Protein AF-A0A9Q0SNV1-F1 (afdb_monomer_lite)

Organism: Salix purpurea (NCBI:txid77065)

Foldseek 3Di:
DDDDDDPDDDDDPDDDDVLVVQLVVLVVVL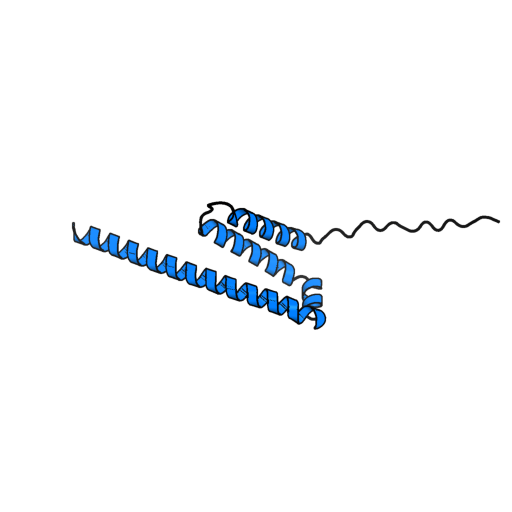VVVVVDPDDPVVNVVSVVSNVVSVVVVCPDPVNVVCCPDPVCVVVVVVVVVVVVVVVVVVVVVVVVVVVVVVVVVVVVVVVVVVD

Structure (mmCIF, N/CA/C/O backbone):
data_AF-A0A9Q0SNV1-F1
#
_entry.id   AF-A0A9Q0SNV1-F1
#
loop_
_atom_site.group_PDB
_atom_site.id
_atom_site.type_symbol
_atom_site.label_atom_id
_atom_site.label_alt_id
_atom_site.label_comp_id
_atom_site.label_asym_id
_atom_site.label_entity_id
_atom_site.label_seq_id
_atom_site.pdbx_PDB_ins_code
_atom_site.Cartn_x
_atom_site.Cartn_y
_atom_site.Cartn_z
_atom_site.occupancy
_atom_site.B_iso_or_equiv
_atom_site.auth_seq_id
_atom_site.auth_comp_id
_atom_site.auth_asym_id
_atom_site.auth_atom_id
_atom_site.pdbx_PDB_model_num
ATOM 1 N N . MET A 1 1 ? 26.070 12.491 -61.534 1.00 43.28 1 MET A N 1
ATOM 2 C CA . MET A 1 1 ? 26.367 11.647 -60.356 1.00 43.28 1 MET A CA 1
ATOM 3 C C . MET A 1 1 ? 25.194 11.789 -59.401 1.00 43.28 1 MET A C 1
ATOM 5 O O . MET A 1 1 ? 25.005 12.869 -58.862 1.00 43.28 1 MET A O 1
ATOM 9 N N . ALA A 1 2 ? 24.327 10.778 -59.326 1.00 46.59 2 ALA A N 1
ATOM 10 C CA . ALA A 1 2 ? 23.090 10.842 -58.549 1.00 46.59 2 ALA A CA 1
ATOM 11 C C . ALA A 1 2 ? 23.392 10.589 -57.066 1.00 46.59 2 ALA A C 1
ATOM 13 O O . ALA A 1 2 ? 23.961 9.556 -56.721 1.00 46.59 2 ALA A O 1
ATOM 14 N N . THR A 1 3 ? 23.043 11.538 -56.201 1.00 59.84 3 THR A N 1
ATOM 15 C CA . THR A 1 3 ? 23.186 11.400 -54.750 1.00 59.84 3 THR A CA 1
ATOM 16 C C . THR A 1 3 ? 22.058 10.530 -54.215 1.00 59.84 3 THR A C 1
ATOM 18 O O . THR A 1 3 ? 20.882 10.869 -54.338 1.00 59.84 3 THR A O 1
ATOM 21 N N . THR A 1 4 ? 22.424 9.396 -53.632 1.00 62.75 4 THR A N 1
ATOM 22 C CA . THR A 1 4 ? 21.513 8.460 -52.982 1.00 62.75 4 THR A CA 1
ATOM 23 C C . THR A 1 4 ? 20.995 9.074 -51.678 1.00 62.75 4 THR A C 1
ATOM 25 O O . THR A 1 4 ? 21.725 9.226 -50.700 1.00 62.75 4 THR A O 1
ATOM 28 N N . CYS A 1 5 ? 19.719 9.460 -51.648 1.00 61.06 5 CYS A N 1
ATOM 29 C CA . CYS A 1 5 ? 19.064 9.880 -50.411 1.00 61.06 5 CYS A CA 1
ATOM 30 C C . CYS A 1 5 ? 18.819 8.658 -49.514 1.00 61.06 5 CYS A C 1
ATOM 32 O O . CYS A 1 5 ? 17.931 7.850 -49.781 1.00 61.06 5 CYS A O 1
ATOM 34 N N . HIS A 1 6 ? 19.584 8.535 -48.427 1.00 63.34 6 HIS A N 1
ATOM 35 C CA . HIS A 1 6 ? 19.254 7.629 -47.328 1.00 63.34 6 HIS A CA 1
ATOM 36 C C . HIS A 1 6 ? 18.075 8.205 -46.537 1.00 63.34 6 HIS A C 1
ATOM 38 O O . HIS A 1 6 ? 18.244 9.087 -45.695 1.00 63.34 6 HIS A O 1
ATOM 44 N N . VAL A 1 7 ? 16.874 7.689 -46.793 1.00 67.69 7 VAL A N 1
ATOM 45 C CA . VAL A 1 7 ? 15.719 7.907 -45.917 1.00 67.69 7 VAL A CA 1
ATOM 46 C C . VAL A 1 7 ? 15.989 7.148 -44.616 1.00 67.69 7 VAL A C 1
ATOM 48 O O . VAL A 1 7 ? 15.933 5.921 -44.580 1.00 67.69 7 VAL A O 1
ATOM 51 N N . ARG A 1 8 ? 16.356 7.866 -43.551 1.00 65.81 8 ARG A N 1
ATOM 52 C CA . ARG A 1 8 ? 16.409 7.305 -42.196 1.00 65.81 8 ARG A CA 1
ATOM 53 C C . ARG A 1 8 ? 14.985 7.255 -41.651 1.00 65.81 8 ARG A C 1
ATOM 55 O O . ARG A 1 8 ? 14.342 8.294 -41.530 1.00 65.81 8 ARG A O 1
ATOM 62 N N . SER A 1 9 ? 14.500 6.057 -41.343 1.00 69.19 9 SER A N 1
ATOM 63 C CA . SER A 1 9 ? 13.216 5.852 -40.676 1.00 69.19 9 SER A CA 1
ATOM 64 C C . SER A 1 9 ? 13.197 6.611 -39.350 1.00 69.19 9 SER A C 1
ATOM 66 O O . SER A 1 9 ? 14.064 6.405 -38.502 1.00 69.19 9 SER A O 1
ATOM 68 N N . ILE A 1 10 ? 12.211 7.484 -39.168 1.00 66.50 10 ILE A N 1
ATOM 69 C CA . ILE A 1 10 ? 11.929 8.104 -37.876 1.00 66.50 10 ILE A CA 1
ATOM 70 C C . ILE A 1 10 ? 11.178 7.076 -37.023 1.00 66.50 10 ILE A C 1
ATOM 72 O O . ILE A 1 10 ? 10.005 6.795 -37.259 1.00 66.50 10 ILE A O 1
ATOM 76 N N . SER A 1 11 ? 11.858 6.436 -36.071 1.00 69.31 11 SER A N 1
ATOM 77 C CA . SER A 1 11 ? 11.173 5.592 -35.093 1.00 69.31 11 SER A CA 1
ATOM 78 C C . SER A 1 11 ? 10.280 6.484 -34.235 1.00 69.31 11 SER A C 1
ATOM 80 O O . SER A 1 11 ? 10.775 7.396 -33.570 1.00 69.31 11 SER A O 1
ATOM 82 N N . LEU A 1 12 ? 8.971 6.233 -34.260 1.00 69.19 12 LEU A N 1
ATOM 83 C CA . LEU A 1 12 ? 8.055 6.826 -33.290 1.00 69.19 12 LEU A CA 1
ATOM 84 C C . LEU A 1 12 ? 8.508 6.428 -31.876 1.00 69.19 12 LEU A C 1
ATOM 86 O O . LEU A 1 12 ? 9.003 5.309 -31.705 1.00 69.19 12 LEU A O 1
ATOM 90 N N . PRO A 1 13 ? 8.365 7.312 -30.872 1.00 68.12 13 PRO A N 1
ATOM 91 C CA . PRO A 1 13 ? 8.703 6.960 -29.503 1.00 68.12 13 PRO A CA 1
ATOM 92 C C . PRO A 1 13 ? 7.931 5.703 -29.095 1.00 68.12 13 PRO A C 1
ATOM 94 O O . PRO A 1 13 ? 6.729 5.584 -29.351 1.00 68.12 13 PRO A O 1
ATOM 97 N N . SER A 1 14 ? 8.639 4.754 -28.488 1.00 70.69 14 SER A N 1
ATOM 98 C CA . SER A 1 14 ? 8.056 3.530 -27.950 1.00 70.69 14 SER A CA 1
ATOM 99 C C . SER A 1 14 ? 6.929 3.900 -26.989 1.00 70.69 14 SER A C 1
ATOM 101 O O . SER A 1 14 ? 7.146 4.644 -26.034 1.00 70.69 14 SER A O 1
ATOM 103 N N . ARG A 1 15 ? 5.714 3.405 -27.238 1.00 74.12 15 ARG A N 1
ATOM 104 C CA . ARG A 1 15 ? 4.590 3.618 -26.321 1.00 74.12 15 ARG A CA 1
ATOM 105 C C . ARG A 1 15 ? 4.899 2.922 -24.993 1.00 74.12 15 ARG A C 1
ATOM 107 O O . ARG A 1 15 ? 5.259 1.745 -25.002 1.00 74.12 15 ARG A O 1
ATOM 114 N N . SER A 1 16 ? 4.733 3.629 -23.874 1.00 80.19 16 SER A N 1
ATOM 115 C CA . SER A 1 16 ? 4.877 3.042 -22.537 1.00 80.19 16 SER A CA 1
ATOM 116 C C . SER A 1 16 ? 3.958 1.832 -22.371 1.00 80.19 16 SER A C 1
ATOM 118 O O . SER A 1 16 ? 2.836 1.809 -22.890 1.00 80.19 16 SER A O 1
ATOM 120 N N . HIS A 1 17 ? 4.432 0.820 -21.644 1.00 85.69 17 HIS A N 1
ATOM 121 C CA . HIS A 1 17 ? 3.642 -0.375 -21.368 1.00 85.69 17 HIS A CA 1
ATOM 122 C C . HIS A 1 17 ? 2.373 0.005 -20.575 1.00 85.69 17 HIS A C 1
ATOM 124 O O . HIS A 1 17 ? 2.488 0.786 -19.629 1.00 85.69 17 HIS A O 1
ATOM 130 N N . PRO A 1 18 ? 1.180 -0.541 -20.889 1.00 89.38 18 PRO A N 1
ATOM 131 C CA . PRO A 1 18 ? -0.068 -0.171 -20.210 1.00 89.38 18 PRO A CA 1
ATOM 132 C C . PRO A 1 18 ? -0.007 -0.280 -18.679 1.00 89.38 18 PRO A C 1
ATOM 134 O O . PRO A 1 18 ? -0.543 0.574 -17.983 1.00 89.38 18 PRO A O 1
ATOM 137 N N . LEU A 1 19 ? 0.700 -1.288 -18.156 1.00 92.00 19 LEU A N 1
ATOM 138 C CA . LEU A 1 19 ? 0.889 -1.461 -16.709 1.00 92.00 19 LEU A CA 1
ATOM 139 C C . LEU A 1 19 ? 1.720 -0.343 -16.068 1.00 92.00 19 LEU A C 1
ATOM 141 O O . LEU A 1 19 ? 1.451 0.034 -14.936 1.00 92.00 19 LEU A O 1
ATOM 145 N N . ASN A 1 20 ? 2.682 0.230 -16.794 1.00 89.75 20 ASN A N 1
ATOM 146 C CA . ASN A 1 20 ? 3.476 1.352 -16.296 1.00 89.75 20 ASN A CA 1
ATOM 147 C C . ASN A 1 20 ? 2.584 2.594 -16.112 1.00 89.75 20 ASN A C 1
ATOM 149 O O . ASN A 1 20 ? 2.540 3.174 -15.032 1.00 89.75 20 ASN A O 1
ATOM 153 N N . VAL A 1 21 ? 1.747 2.883 -17.116 1.00 92.12 21 VAL A N 1
ATOM 154 C CA . VAL A 1 21 ? 0.736 3.951 -17.049 1.00 92.12 21 VAL A CA 1
ATOM 155 C C . VAL A 1 21 ? -0.266 3.708 -15.914 1.00 92.12 21 VAL A C 1
ATOM 157 O O . VAL A 1 21 ? -0.665 4.644 -15.229 1.00 92.12 21 VAL A O 1
ATOM 160 N N . SER A 1 22 ? -0.664 2.452 -15.687 1.00 93.88 22 SER A N 1
ATOM 161 C CA . SER A 1 22 ? -1.585 2.091 -14.603 1.00 93.88 22 SER A CA 1
ATOM 162 C C . SER A 1 22 ? -0.996 2.380 -13.222 1.00 93.88 22 SER A C 1
ATOM 164 O O . SER A 1 22 ? -1.681 2.947 -12.373 1.00 93.88 22 SER A O 1
ATOM 166 N N . VAL A 1 23 ? 0.270 2.015 -12.993 1.00 93.50 23 VAL A N 1
ATOM 167 C CA . VAL A 1 23 ? 0.963 2.288 -11.724 1.00 93.50 23 VAL A CA 1
ATOM 168 C C . VAL A 1 23 ? 1.078 3.795 -11.487 1.00 93.50 23 VAL A C 1
ATOM 170 O O . VAL A 1 23 ? 0.755 4.261 -10.394 1.00 93.50 23 VAL A O 1
ATOM 173 N N . GLU A 1 24 ? 1.470 4.564 -12.507 1.00 94.06 24 GLU A N 1
ATOM 174 C CA . GLU A 1 24 ? 1.561 6.028 -12.423 1.00 94.06 24 GLU A CA 1
ATOM 175 C C . GLU A 1 24 ? 0.207 6.677 -12.092 1.00 94.06 24 GLU A C 1
ATOM 177 O O . GLU A 1 24 ? 0.133 7.512 -11.187 1.00 94.06 24 GLU A O 1
ATOM 182 N N . ASP A 1 25 ? -0.876 6.253 -12.751 1.00 94.38 25 ASP A N 1
ATOM 183 C CA . ASP A 1 25 ? -2.228 6.763 -12.488 1.00 94.38 25 ASP A CA 1
ATOM 184 C C . ASP A 1 25 ? -2.685 6.479 -11.049 1.00 94.38 25 ASP A C 1
ATOM 186 O O . ASP A 1 25 ? -3.168 7.380 -10.357 1.00 94.38 25 ASP A O 1
ATOM 190 N N . GLN A 1 26 ? -2.495 5.250 -10.548 1.00 94.38 26 GLN A N 1
ATOM 191 C CA . GLN A 1 26 ? -2.869 4.929 -9.165 1.00 94.38 26 GLN A CA 1
ATOM 192 C C . GLN A 1 26 ? -2.049 5.732 -8.148 1.00 94.38 26 GLN A C 1
ATOM 194 O O . GLN A 1 26 ? -2.588 6.158 -7.121 1.00 94.38 26 GLN A O 1
ATOM 199 N N . LEU A 1 27 ? -0.767 5.975 -8.429 1.00 92.31 27 LEU A N 1
ATOM 200 C CA . LEU A 1 27 ? 0.105 6.769 -7.570 1.00 92.31 27 LEU A CA 1
ATOM 201 C C . LEU A 1 27 ? -0.357 8.235 -7.501 1.00 92.31 27 LEU A C 1
ATOM 203 O O . LEU A 1 27 ? -0.447 8.809 -6.413 1.00 92.31 27 LEU A O 1
ATOM 207 N N . GLU A 1 28 ? -0.703 8.828 -8.643 1.00 93.44 28 GLU A N 1
ATOM 208 C CA . GLU A 1 28 ? -1.201 10.205 -8.727 1.00 93.44 28 GLU A CA 1
ATOM 209 C C . GLU A 1 28 ? -2.564 10.359 -8.033 1.00 93.44 28 GLU A C 1
ATOM 211 O O . GLU A 1 28 ? -2.807 11.297 -7.262 1.00 93.44 28 GLU A O 1
ATOM 216 N N . ARG A 1 29 ? -3.453 9.378 -8.212 1.00 91.81 29 ARG A N 1
ATOM 217 C CA . ARG A 1 29 ? -4.738 9.315 -7.502 1.00 91.81 29 ARG A CA 1
ATOM 218 C C . ARG A 1 29 ? -4.560 9.207 -5.987 1.00 91.81 29 ARG A C 1
ATOM 220 O O . ARG A 1 29 ? -5.283 9.858 -5.233 1.00 91.81 29 ARG A O 1
ATOM 227 N N . LEU A 1 30 ? -3.580 8.438 -5.516 1.00 89.50 30 LEU A N 1
ATOM 228 C CA . LEU A 1 30 ? -3.260 8.369 -4.090 1.00 89.50 30 LEU A CA 1
ATOM 229 C C . LEU A 1 30 ? -2.697 9.689 -3.558 1.00 89.50 30 LEU A C 1
ATOM 231 O O . LEU A 1 30 ? -3.136 10.148 -2.501 1.00 89.50 30 LEU A O 1
ATOM 235 N N . ARG A 1 31 ? -1.795 10.345 -4.294 1.00 89.56 31 ARG A N 1
ATOM 236 C CA . ARG A 1 31 ? -1.238 11.655 -3.913 1.00 89.56 31 ARG A CA 1
ATOM 237 C C . ARG A 1 31 ? -2.312 12.736 -3.830 1.00 89.56 31 ARG A C 1
ATOM 239 O O . ARG A 1 31 ? -2.390 13.450 -2.833 1.00 89.56 31 ARG A O 1
ATOM 246 N N . SER A 1 32 ? -3.200 12.812 -4.815 1.00 88.88 32 SER A N 1
ATOM 247 C CA . SER A 1 32 ? -4.331 13.753 -4.793 1.00 88.88 32 SER A CA 1
ATOM 248 C C . SER A 1 32 ? -5.335 13.464 -3.665 1.00 88.88 32 SER A C 1
ATOM 250 O O . SER A 1 32 ? -5.954 14.380 -3.120 1.00 88.88 32 SER A O 1
ATOM 252 N N . SER A 1 33 ? -5.457 12.209 -3.219 1.00 85.75 33 SER A N 1
ATOM 253 C CA . SER A 1 33 ? -6.256 11.876 -2.031 1.00 85.75 33 SER A CA 1
ATOM 254 C C . SER A 1 33 ? -5.638 12.377 -0.713 1.00 85.75 33 SER A C 1
ATOM 256 O O . SER A 1 33 ? -6.337 12.485 0.296 1.00 85.75 33 SER A O 1
ATOM 258 N N . GLN A 1 34 ? -4.339 12.702 -0.694 1.00 78.19 34 GLN A N 1
ATOM 259 C CA . GLN A 1 34 ? -3.647 13.212 0.492 1.00 78.19 34 GLN A CA 1
ATOM 260 C C . GLN A 1 34 ? -4.017 14.666 0.798 1.00 78.19 34 GLN A C 1
ATOM 262 O O . GLN A 1 34 ? -4.159 15.018 1.967 1.00 78.19 34 GLN A O 1
ATOM 267 N N . THR A 1 35 ? -4.202 15.486 -0.239 1.00 77.38 35 THR A N 1
ATOM 268 C CA . THR A 1 35 ? -4.539 16.917 -0.128 1.00 77.38 35 THR A CA 1
ATOM 269 C C . THR A 1 35 ? -6.019 17.165 0.158 1.00 77.38 35 THR A C 1
ATOM 271 O O . THR A 1 35 ? -6.417 18.281 0.484 1.00 77.38 35 THR A O 1
ATOM 274 N N . THR A 1 36 ? -6.841 16.122 0.066 1.00 76.44 36 THR A N 1
ATOM 275 C CA . THR A 1 36 ? -8.281 16.164 0.310 1.00 76.44 36 THR A CA 1
ATOM 276 C C . THR A 1 36 ? -8.623 15.442 1.618 1.00 76.44 36 THR A C 1
ATOM 278 O O . THR A 1 36 ? -7.975 14.462 1.996 1.00 76.44 36 THR A O 1
ATOM 281 N N . SER A 1 37 ? -9.662 15.898 2.331 1.00 74.38 37 SER A N 1
ATOM 282 C CA . SER A 1 37 ? -10.204 15.204 3.517 1.00 74.38 37 SER A CA 1
ATOM 283 C C . SER A 1 37 ? -10.970 13.941 3.111 1.00 74.38 37 SER A C 1
ATOM 285 O O . SER A 1 37 ? -12.187 13.846 3.255 1.00 74.38 37 SER A O 1
ATOM 287 N N . THR A 1 38 ? -10.258 12.966 2.555 1.00 75.56 38 THR A N 1
ATOM 288 C CA . THR A 1 38 ? -10.787 11.639 2.240 1.00 75.56 38 THR A CA 1
ATOM 289 C C . THR A 1 38 ? -10.691 10.727 3.460 1.00 75.56 38 THR A C 1
ATOM 291 O O . THR A 1 38 ? -9.771 10.838 4.276 1.00 75.56 38 THR A O 1
ATOM 294 N N . SER A 1 39 ? -11.662 9.823 3.608 1.00 84.50 39 SER A N 1
ATOM 295 C CA . SER A 1 39 ? -11.683 8.876 4.725 1.00 84.50 39 SER A CA 1
ATOM 296 C C . SER A 1 39 ? -10.473 7.934 4.680 1.00 84.50 39 SER A C 1
ATOM 298 O O . SER A 1 39 ? -9.962 7.601 3.608 1.00 84.50 39 SER A O 1
ATOM 300 N N . ALA A 1 40 ? -10.046 7.446 5.849 1.00 83.62 40 ALA A N 1
ATOM 301 C CA . ALA A 1 40 ? -8.978 6.447 5.949 1.00 83.62 40 ALA A CA 1
ATOM 302 C C . ALA A 1 40 ? -9.272 5.200 5.093 1.00 83.62 40 ALA A C 1
ATOM 304 O O . ALA A 1 40 ? -8.367 4.642 4.480 1.00 83.62 40 ALA A O 1
ATOM 305 N N . TYR A 1 41 ? -10.550 4.818 4.979 1.00 86.00 41 TYR A N 1
ATOM 306 C CA . TYR A 1 41 ? -10.995 3.729 4.112 1.00 86.00 41 TYR A CA 1
ATOM 307 C C . TYR A 1 41 ? -10.627 3.957 2.640 1.00 86.00 41 TYR A C 1
ATOM 309 O O . TYR A 1 41 ? -10.065 3.063 2.012 1.00 86.00 41 TYR A O 1
ATOM 317 N N . HIS A 1 42 ? -10.888 5.148 2.088 1.00 88.50 42 HIS A N 1
ATOM 318 C CA . HIS A 1 42 ? -10.568 5.433 0.686 1.00 88.50 42 HIS A CA 1
ATOM 319 C C . HIS A 1 42 ? -9.062 5.403 0.422 1.00 88.50 42 HIS A C 1
ATOM 321 O O . HIS A 1 42 ? -8.640 4.860 -0.597 1.00 88.50 42 HIS A O 1
ATOM 327 N N . LYS A 1 43 ? -8.252 5.912 1.357 1.00 88.44 43 LYS A N 1
ATOM 328 C CA . LYS A 1 43 ? -6.785 5.881 1.250 1.00 88.44 43 LYS A CA 1
ATOM 329 C C . LYS A 1 43 ? -6.244 4.449 1.276 1.00 88.44 43 LYS A C 1
ATOM 331 O O . LYS A 1 43 ? -5.454 4.080 0.414 1.00 88.44 43 LYS A O 1
ATOM 336 N N . LEU A 1 44 ? -6.722 3.618 2.206 1.00 88.88 44 LEU A N 1
ATOM 337 C CA . LEU A 1 44 ? -6.344 2.200 2.286 1.00 88.88 44 LEU A CA 1
ATOM 338 C C . LEU A 1 44 ? -6.818 1.399 1.068 1.00 88.88 44 LEU A C 1
ATOM 340 O O . LEU A 1 44 ? -6.092 0.547 0.566 1.00 88.88 44 LEU A O 1
ATOM 344 N N . SER A 1 45 ? -8.023 1.682 0.570 1.00 90.44 45 SER A N 1
ATOM 345 C CA . SER A 1 45 ? -8.537 1.046 -0.642 1.00 90.44 45 SER A CA 1
ATOM 346 C C . SER A 1 45 ? -7.707 1.425 -1.867 1.00 90.44 45 SER A C 1
ATOM 348 O O . SER A 1 45 ? -7.409 0.553 -2.675 1.00 90.44 45 SER A O 1
ATOM 350 N N . GLY A 1 46 ? -7.325 2.697 -2.011 1.00 91.00 46 GLY A N 1
ATOM 351 C CA . GLY A 1 46 ? -6.441 3.133 -3.091 1.00 91.00 46 GLY A CA 1
ATOM 352 C C . GLY A 1 46 ? -5.072 2.462 -3.007 1.00 91.00 46 GLY A C 1
ATOM 353 O O . GLY A 1 46 ? -4.540 2.022 -4.020 1.00 91.00 46 GLY A O 1
ATOM 354 N N . LEU A 1 47 ? -4.542 2.306 -1.790 1.00 90.75 47 LEU A N 1
ATOM 355 C CA . LEU A 1 47 ? -3.274 1.625 -1.563 1.00 90.75 47 LEU A CA 1
ATOM 356 C C . LEU A 1 47 ? -3.327 0.163 -2.016 1.00 90.75 47 LEU A C 1
ATOM 358 O O . LEU A 1 47 ? -2.426 -0.284 -2.715 1.00 90.75 47 LEU A O 1
ATOM 362 N N . LYS A 1 48 ? -4.402 -0.559 -1.677 1.00 92.19 48 LYS A N 1
ATOM 363 C CA . LYS A 1 48 ? -4.625 -1.937 -2.141 1.00 92.19 48 LYS A CA 1
ATOM 364 C C . LYS A 1 48 ? -4.564 -2.037 -3.668 1.00 92.19 48 LYS A C 1
ATOM 366 O O . LYS A 1 48 ? -3.858 -2.893 -4.183 1.00 92.19 48 LYS A O 1
ATOM 371 N N . VAL A 1 49 ? -5.261 -1.142 -4.371 1.00 94.25 49 VAL A N 1
ATOM 372 C CA . VAL A 1 49 ? -5.281 -1.124 -5.844 1.00 94.25 49 VAL A CA 1
ATOM 373 C C . VAL A 1 49 ? -3.895 -0.818 -6.418 1.00 94.25 49 VAL A C 1
ATOM 375 O O . VAL A 1 49 ? -3.475 -1.473 -7.367 1.00 94.25 49 VAL A O 1
ATOM 378 N N . LEU A 1 50 ? -3.154 0.129 -5.831 1.00 92.81 50 LEU A N 1
ATOM 379 C CA . LEU A 1 50 ? -1.775 0.405 -6.243 1.00 92.81 50 LEU A CA 1
ATOM 380 C C . LEU A 1 50 ? -0.892 -0.844 -6.105 1.00 92.81 50 LEU A C 1
ATOM 382 O O . LEU A 1 50 ? -0.151 -1.154 -7.031 1.00 92.81 50 LEU A O 1
ATOM 386 N N . TYR A 1 51 ? -0.988 -1.568 -4.986 1.00 91.50 51 TYR A N 1
ATOM 387 C CA . TYR A 1 51 ? -0.212 -2.794 -4.777 1.00 91.50 51 TYR A CA 1
ATOM 388 C C . TYR A 1 51 ? -0.556 -3.891 -5.784 1.00 91.50 51 TYR A C 1
ATOM 390 O O . TYR A 1 51 ? 0.357 -4.541 -6.277 1.00 91.50 51 TYR A O 1
ATOM 398 N N . GLU A 1 52 ? -1.833 -4.068 -6.126 1.00 93.62 52 GLU A N 1
ATOM 399 C CA . GLU A 1 52 ? -2.250 -5.013 -7.173 1.00 93.62 52 GLU A CA 1
ATOM 400 C C . GLU A 1 52 ? -1.638 -4.632 -8.533 1.00 93.62 52 GLU A C 1
ATOM 402 O O . GLU A 1 52 ? -1.045 -5.475 -9.200 1.00 93.62 52 GLU A O 1
ATOM 407 N N . CYS A 1 53 ? -1.669 -3.347 -8.909 1.00 93.56 53 CYS A N 1
ATOM 408 C CA . CYS A 1 53 ? -1.026 -2.877 -10.142 1.00 93.56 53 CYS A CA 1
ATOM 409 C C . CYS A 1 53 ? 0.500 -3.060 -10.139 1.00 93.56 53 CYS A C 1
ATOM 411 O O . CYS A 1 53 ? 1.087 -3.354 -11.181 1.00 93.56 53 CYS A O 1
ATOM 413 N N . VAL A 1 54 ? 1.155 -2.839 -8.995 1.00 92.25 54 VAL A N 1
ATOM 414 C CA . VAL A 1 54 ? 2.603 -3.039 -8.856 1.00 92.25 54 VAL A CA 1
ATOM 415 C C . VAL A 1 54 ? 2.94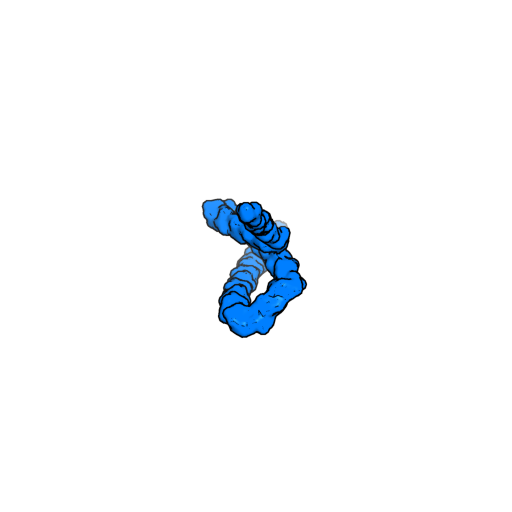4 -4.522 -8.951 1.00 92.25 54 VAL A C 1
ATOM 417 O O . VAL A 1 54 ? 3.894 -4.858 -9.648 1.00 92.25 54 VAL A O 1
ATOM 420 N N . ASP A 1 55 ? 2.168 -5.406 -8.325 1.00 92.50 55 ASP A N 1
ATOM 421 C CA . ASP A 1 55 ? 2.364 -6.853 -8.432 1.00 92.50 55 ASP A CA 1
ATOM 422 C C . ASP A 1 55 ? 2.276 -7.318 -9.894 1.00 92.50 55 ASP A C 1
ATOM 424 O O . ASP A 1 55 ? 3.215 -7.930 -10.406 1.00 92.50 55 ASP A O 1
ATOM 428 N N . ASP A 1 56 ? 1.232 -6.900 -10.617 1.00 94.19 56 ASP A N 1
ATOM 429 C CA . ASP A 1 56 ? 1.086 -7.171 -12.053 1.00 94.19 56 ASP A CA 1
ATOM 430 C C . ASP A 1 56 ? 2.284 -6.643 -12.865 1.00 94.19 56 ASP A C 1
ATOM 432 O O . ASP A 1 56 ? 2.779 -7.297 -13.789 1.00 94.19 56 ASP A O 1
ATOM 436 N N . PHE A 1 57 ? 2.784 -5.448 -12.528 1.00 92.50 57 PHE A N 1
ATOM 437 C CA . PHE A 1 57 ? 3.953 -4.855 -13.177 1.00 92.50 57 PHE A CA 1
ATOM 438 C C . PHE A 1 57 ? 5.244 -5.635 -12.891 1.00 92.50 57 PHE A C 1
ATOM 440 O O . PHE A 1 57 ? 6.071 -5.799 -13.791 1.00 92.50 57 PHE A O 1
ATOM 447 N N . LEU A 1 58 ? 5.428 -6.125 -11.665 1.00 90.75 58 LEU A N 1
ATOM 448 C CA . LEU A 1 58 ? 6.594 -6.908 -11.251 1.00 90.75 58 LEU A CA 1
ATOM 449 C C . LEU A 1 58 ? 6.620 -8.295 -11.900 1.00 90.75 58 LEU A C 1
ATOM 451 O O . LEU A 1 58 ? 7.699 -8.822 -12.170 1.00 90.75 58 LEU A O 1
ATOM 455 N N . GLN A 1 59 ? 5.456 -8.859 -12.222 1.00 92.44 59 GLN A N 1
ATOM 456 C CA . GLN A 1 59 ? 5.353 -10.127 -12.943 1.00 92.44 59 GLN A CA 1
ATOM 457 C C . GLN A 1 59 ? 5.835 -10.038 -14.404 1.00 92.44 59 GLN A C 1
ATOM 459 O O . GLN A 1 59 ? 6.130 -11.074 -15.005 1.00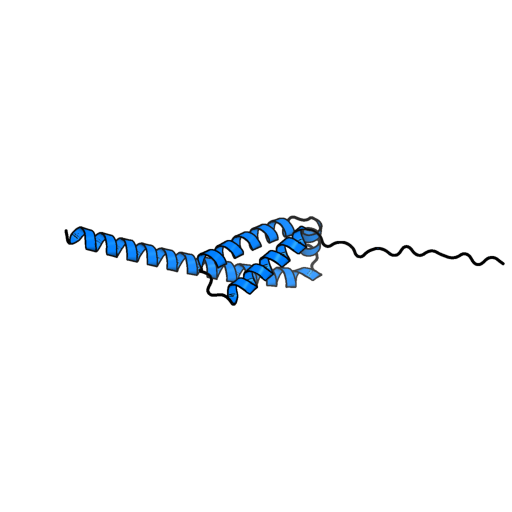 92.44 59 GLN A O 1
ATOM 464 N N . LEU A 1 60 ? 5.982 -8.838 -14.985 1.00 93.00 60 LEU A N 1
ATOM 465 C CA . LEU A 1 60 ? 6.489 -8.680 -16.352 1.00 93.00 60 LEU A CA 1
ATOM 466 C C . LEU A 1 60 ? 7.931 -9.206 -16.496 1.00 93.00 60 LEU A C 1
ATOM 468 O O . LEU A 1 60 ? 8.792 -8.852 -15.689 1.00 93.00 60 LEU A O 1
ATOM 472 N N . PRO A 1 61 ? 8.257 -9.935 -17.585 1.00 91.31 61 PRO A N 1
ATOM 473 C CA . PRO A 1 61 ? 9.611 -10.445 -17.814 1.00 91.31 61 PRO A CA 1
ATOM 474 C C . PRO A 1 61 ? 10.682 -9.352 -17.816 1.00 91.31 61 PRO A C 1
ATOM 476 O O . PRO A 1 61 ? 11.777 -9.558 -17.302 1.00 91.31 61 PRO A O 1
ATOM 479 N N . LEU A 1 62 ? 10.355 -8.178 -18.367 1.00 90.00 62 LEU A N 1
ATOM 480 C CA . LEU A 1 62 ? 11.272 -7.041 -18.398 1.00 90.00 62 LEU A CA 1
ATOM 481 C C . LEU A 1 62 ? 11.555 -6.516 -16.986 1.00 90.00 62 LEU A C 1
ATOM 483 O O . LEU A 1 62 ? 12.710 -6.279 -16.653 1.00 90.00 62 LEU A O 1
ATOM 487 N N . SER A 1 63 ? 10.524 -6.399 -16.146 1.00 90.38 63 SER A N 1
ATOM 488 C CA . SER A 1 63 ? 10.669 -5.990 -14.747 1.00 90.38 63 SER A CA 1
ATOM 489 C C . SER A 1 63 ? 11.530 -6.987 -13.974 1.00 90.38 63 SER A C 1
ATOM 491 O O . SER A 1 63 ? 12.478 -6.583 -13.308 1.00 90.38 63 SER A O 1
ATOM 493 N N . GLN A 1 64 ? 11.279 -8.292 -14.124 1.00 90.69 64 GLN A N 1
ATOM 494 C CA . GLN A 1 64 ? 12.088 -9.330 -13.475 1.00 90.69 64 GLN A CA 1
ATOM 495 C C . GLN A 1 64 ? 13.547 -9.307 -13.944 1.00 90.69 64 GLN A C 1
ATOM 497 O O . GLN A 1 64 ? 14.462 -9.421 -13.130 1.00 90.69 64 GLN A O 1
ATOM 502 N N . GLN A 1 65 ? 13.780 -9.105 -15.245 1.00 91.12 65 GLN A N 1
ATOM 503 C CA . GLN A 1 65 ? 15.128 -8.972 -15.788 1.00 91.12 65 GLN A CA 1
ATOM 504 C C . GLN A 1 65 ? 15.845 -7.750 -15.199 1.00 91.12 65 GLN A C 1
ATOM 506 O O . GLN A 1 65 ? 16.986 -7.869 -14.754 1.00 91.12 65 GLN A O 1
ATOM 511 N N . THR A 1 66 ? 15.180 -6.595 -15.145 1.00 89.81 66 THR A N 1
ATOM 512 C CA . THR A 1 66 ? 15.727 -5.376 -14.536 1.00 89.81 66 THR A CA 1
ATOM 513 C C . THR A 1 66 ? 16.045 -5.580 -13.056 1.00 89.81 66 THR A C 1
ATOM 515 O O . THR A 1 66 ? 17.116 -5.179 -12.617 1.00 89.81 66 THR A O 1
ATOM 518 N N . LEU A 1 67 ? 15.174 -6.248 -12.300 1.00 88.62 67 LEU A N 1
ATOM 519 C CA . LEU A 1 67 ? 15.378 -6.506 -10.870 1.00 88.62 67 LEU A CA 1
ATOM 520 C C . LEU A 1 67 ? 16.477 -7.531 -10.583 1.00 88.62 67 LEU A C 1
ATOM 522 O O . LEU A 1 67 ? 17.117 -7.463 -9.539 1.00 88.62 67 LEU A O 1
ATOM 526 N N . SER A 1 68 ? 16.722 -8.463 -11.506 1.00 88.19 68 SER A N 1
ATOM 527 C CA . SER A 1 68 ? 17.833 -9.418 -11.400 1.00 88.19 68 SER A CA 1
ATOM 528 C C . SER A 1 68 ? 19.206 -8.789 -11.658 1.00 88.19 68 SER A C 1
ATOM 530 O O . SER A 1 68 ? 20.233 -9.399 -11.361 1.00 88.19 68 SER A O 1
ATOM 532 N N . ASN A 1 69 ? 19.241 -7.581 -12.225 1.00 91.56 69 ASN A N 1
ATOM 533 C CA . ASN A 1 69 ? 20.477 -6.857 -12.465 1.00 91.56 69 ASN A CA 1
ATOM 534 C C . ASN A 1 69 ? 20.922 -6.144 -11.180 1.00 91.56 69 ASN A C 1
ATOM 536 O O . ASN A 1 69 ? 20.219 -5.278 -10.661 1.00 91.56 69 ASN A O 1
ATOM 540 N N . GLU A 1 70 ? 22.134 -6.462 -10.725 1.00 90.00 70 GLU A N 1
ATOM 541 C CA . GLU A 1 70 ? 22.759 -5.889 -9.527 1.00 90.00 70 GLU A CA 1
ATOM 542 C C . GLU A 1 70 ? 22.772 -4.352 -9.534 1.00 90.00 70 GLU A C 1
ATOM 544 O O . GLU A 1 70 ? 22.627 -3.724 -8.489 1.00 90.00 70 GLU A O 1
ATOM 549 N N . GLN A 1 71 ? 22.854 -3.726 -10.715 1.00 91.69 71 GLN A N 1
ATOM 550 C CA . GLN A 1 71 ? 22.818 -2.269 -10.854 1.00 91.69 71 GLN A CA 1
ATOM 551 C C . GLN A 1 71 ? 21.508 -1.641 -10.341 1.00 91.69 71 GLN A C 1
ATOM 553 O O . GLN A 1 71 ? 21.496 -0.472 -9.964 1.00 91.69 71 GLN A O 1
ATOM 558 N N . HIS A 1 72 ? 20.410 -2.398 -10.316 1.00 89.12 72 HIS A N 1
ATOM 559 C CA . HIS A 1 72 ? 19.109 -1.938 -9.826 1.00 89.12 72 HIS A CA 1
ATOM 560 C C . HIS A 1 72 ? 18.784 -2.443 -8.414 1.00 89.12 72 HIS A C 1
ATOM 562 O O . HIS A 1 72 ? 17.708 -2.134 -7.900 1.00 89.12 72 HIS A O 1
ATOM 568 N N . ARG A 1 73 ? 19.699 -3.182 -7.768 1.00 88.88 73 ARG A N 1
ATOM 569 C CA . ARG A 1 73 ? 19.458 -3.788 -6.452 1.00 88.88 73 ARG A CA 1
ATOM 570 C C . ARG A 1 73 ? 19.186 -2.744 -5.371 1.00 88.88 73 ARG A C 1
ATOM 572 O O . ARG A 1 73 ? 18.257 -2.920 -4.595 1.00 88.88 73 ARG A O 1
ATOM 579 N N . GLU A 1 74 ? 19.944 -1.649 -5.353 1.00 91.56 74 GLU A N 1
ATOM 580 C CA . GLU A 1 74 ? 19.767 -0.565 -4.373 1.00 91.56 74 GLU A CA 1
ATOM 581 C C . GLU A 1 74 ? 18.384 0.092 -4.494 1.00 91.56 74 GLU A C 1
ATOM 583 O O . GLU A 1 74 ? 17.669 0.223 -3.504 1.00 91.56 74 GLU A O 1
ATOM 588 N N . GLY A 1 75 ? 17.952 0.415 -5.718 1.00 89.50 75 GLY A N 1
ATOM 589 C CA . GLY A 1 75 ? 16.616 0.972 -5.949 1.00 89.50 75 GLY A CA 1
ATOM 590 C C . GLY A 1 75 ? 15.495 -0.011 -5.595 1.00 89.50 75 GLY A C 1
ATOM 591 O O . GLY A 1 75 ? 14.472 0.386 -5.040 1.00 89.50 75 GLY A O 1
ATOM 592 N N . ALA A 1 76 ? 15.685 -1.307 -5.864 1.00 88.50 76 ALA A N 1
ATOM 593 C CA . ALA A 1 76 ? 14.734 -2.341 -5.459 1.00 88.50 76 ALA A CA 1
ATOM 594 C C . ALA A 1 76 ? 14.636 -2.468 -3.926 1.00 88.50 76 ALA A C 1
ATOM 596 O O . ALA A 1 76 ? 13.540 -2.627 -3.388 1.00 88.50 76 ALA A O 1
ATOM 597 N N . GLU A 1 77 ? 15.765 -2.361 -3.223 1.00 91.62 77 GLU A N 1
ATOM 598 C CA . GLU A 1 77 ? 15.836 -2.378 -1.760 1.00 91.62 77 GLU A CA 1
ATOM 599 C C . GLU A 1 77 ? 15.146 -1.150 -1.143 1.00 91.62 77 GLU A C 1
ATOM 601 O O . GLU A 1 77 ? 14.392 -1.287 -0.181 1.00 91.62 77 GLU A O 1
ATOM 606 N N . GLU A 1 78 ? 15.306 0.038 -1.733 1.00 92.25 78 GLU A N 1
ATOM 607 C CA . GLU A 1 78 ? 14.596 1.249 -1.303 1.00 92.25 78 GLU A CA 1
ATOM 608 C C . GLU A 1 78 ? 13.071 1.105 -1.444 1.00 92.25 78 GLU A C 1
ATOM 610 O O . GLU A 1 78 ? 12.323 1.411 -0.510 1.00 92.25 78 GLU A O 1
ATOM 615 N N . VAL A 1 79 ? 12.596 0.573 -2.576 1.00 89.00 79 VAL A N 1
ATOM 616 C CA . VAL A 1 79 ? 11.164 0.308 -2.798 1.00 89.00 79 VAL A CA 1
ATOM 617 C C . VAL A 1 79 ? 10.626 -0.721 -1.799 1.00 89.00 79 VAL A C 1
ATOM 619 O O . VAL A 1 79 ? 9.526 -0.548 -1.260 1.00 89.00 79 VAL A O 1
ATOM 622 N N . LEU A 1 80 ? 11.395 -1.772 -1.502 1.00 90.12 80 LEU A N 1
ATOM 623 C CA . LEU A 1 80 ? 11.043 -2.762 -0.480 1.00 90.12 80 LEU A CA 1
ATOM 624 C C . LEU A 1 80 ? 10.950 -2.133 0.913 1.00 90.12 80 LEU A C 1
ATOM 626 O O . LEU A 1 80 ? 9.962 -2.351 1.614 1.00 90.12 80 LEU A O 1
ATOM 630 N N . ASN A 1 81 ? 11.917 -1.298 1.291 1.00 93.88 81 ASN A N 1
ATOM 631 C CA . ASN A 1 81 ? 11.891 -0.566 2.558 1.00 93.88 81 ASN A CA 1
ATOM 632 C C . ASN A 1 81 ? 10.662 0.347 2.659 1.00 93.88 81 ASN A C 1
ATOM 634 O O . ASN A 1 81 ? 9.965 0.337 3.675 1.00 93.88 81 ASN A O 1
ATOM 638 N N . GLY A 1 82 ? 10.329 1.071 1.587 1.00 90.75 82 GLY A N 1
ATOM 639 C CA . GLY A 1 82 ? 9.091 1.850 1.511 1.00 90.75 82 GLY A CA 1
ATOM 640 C C . GLY A 1 82 ? 7.834 0.986 1.674 1.00 90.75 82 GLY A C 1
ATOM 641 O O . GLY A 1 82 ? 6.885 1.386 2.349 1.00 90.75 82 GLY A O 1
ATOM 642 N N . SER A 1 83 ? 7.842 -0.229 1.122 1.00 90.12 83 SER A N 1
ATOM 643 C CA . SER A 1 83 ? 6.728 -1.177 1.246 1.00 90.12 83 SER A CA 1
ATOM 644 C C . SER A 1 83 ? 6.546 -1.673 2.685 1.00 90.12 83 SER A C 1
ATOM 646 O O . SER A 1 83 ? 5.413 -1.762 3.163 1.00 90.12 83 SER A O 1
ATOM 648 N N . PHE A 1 84 ? 7.638 -1.920 3.417 1.00 91.62 84 PHE A N 1
ATOM 649 C CA . PHE A 1 84 ? 7.580 -2.265 4.843 1.00 91.62 84 PHE A CA 1
ATOM 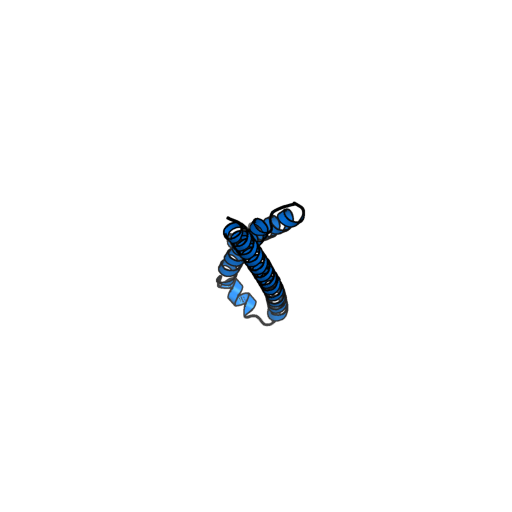650 C C . PHE A 1 84 ? 6.965 -1.146 5.687 1.00 91.62 84 PHE A C 1
ATOM 652 O O . PHE A 1 84 ? 6.058 -1.413 6.474 1.00 91.62 84 PHE A O 1
ATOM 659 N N . LEU A 1 85 ? 7.356 0.110 5.453 1.00 92.50 85 LEU A N 1
ATOM 660 C CA . LEU A 1 85 ? 6.750 1.254 6.145 1.00 92.50 85 LEU A CA 1
ATOM 661 C C . LEU A 1 85 ? 5.231 1.319 5.923 1.00 92.50 85 LEU A C 1
ATOM 663 O O . LEU A 1 85 ? 4.468 1.637 6.835 1.00 92.50 85 LEU A O 1
ATOM 667 N N . MET A 1 86 ? 4.761 0.983 4.721 1.00 87.00 86 MET A N 1
ATOM 668 C CA . MET A 1 86 ? 3.326 0.938 4.439 1.00 87.00 86 MET A CA 1
ATOM 669 C C . MET A 1 86 ? 2.620 -0.220 5.154 1.00 87.00 86 MET A C 1
ATOM 671 O O . MET A 1 86 ? 1.490 -0.041 5.617 1.00 87.00 86 MET A O 1
ATOM 675 N N . LEU A 1 87 ? 3.265 -1.383 5.291 1.00 91.94 87 LEU A N 1
ATOM 676 C CA . LEU A 1 87 ? 2.735 -2.487 6.097 1.00 91.94 87 LEU A CA 1
ATOM 677 C C . LEU A 1 87 ? 2.577 -2.085 7.568 1.00 91.94 87 LEU A C 1
ATOM 679 O O . LEU A 1 87 ? 1.539 -2.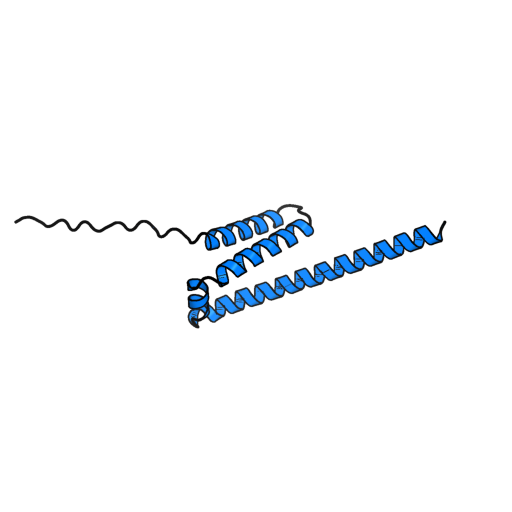392 8.162 1.00 91.94 87 LEU A O 1
ATOM 683 N N . ASP A 1 88 ? 3.529 -1.337 8.127 1.00 94.25 88 ASP A N 1
ATOM 684 C CA . ASP A 1 88 ? 3.447 -0.815 9.496 1.00 94.25 88 ASP A CA 1
ATOM 685 C C . ASP A 1 88 ? 2.255 0.137 9.672 1.00 94.25 88 ASP A C 1
ATOM 687 O O . ASP A 1 88 ? 1.502 0.042 10.649 1.00 94.25 88 ASP A O 1
ATOM 691 N N . VAL A 1 89 ? 2.014 1.015 8.691 1.00 90.12 89 VAL A N 1
ATOM 692 C CA . VAL A 1 89 ? 0.838 1.903 8.671 1.00 90.12 89 VAL A CA 1
ATOM 693 C C . VAL A 1 89 ? -0.460 1.095 8.614 1.00 90.12 89 VAL A C 1
ATOM 695 O O . VAL A 1 89 ? -1.393 1.365 9.380 1.00 90.12 89 VAL A O 1
ATOM 698 N N . CYS A 1 90 ? -0.545 0.085 7.745 1.00 90.44 90 CYS A N 1
ATOM 699 C CA . CYS A 1 90 ? -1.711 -0.796 7.670 1.00 90.44 90 CYS A CA 1
ATOM 700 C C . CYS A 1 90 ? -1.922 -1.578 8.974 1.00 90.44 90 CYS A C 1
ATOM 702 O O . CYS A 1 90 ? -3.066 -1.749 9.402 1.00 90.44 90 CYS A O 1
ATOM 704 N N . SER A 1 91 ? -0.840 -2.019 9.619 1.00 94.25 91 SER A N 1
ATOM 705 C CA . SER A 1 91 ? -0.888 -2.699 10.913 1.00 94.25 91 SER A CA 1
ATOM 706 C C . SER A 1 91 ? -1.449 -1.791 11.996 1.00 94.25 91 SER A C 1
ATOM 708 O O . SER A 1 91 ? -2.478 -2.107 12.586 1.00 94.25 91 SER A O 1
ATOM 710 N N . THR A 1 92 ? -0.854 -0.611 12.157 1.00 94.69 92 THR A N 1
ATOM 711 C CA . THR A 1 92 ? -1.300 0.401 13.122 1.00 94.69 92 THR A CA 1
ATOM 712 C C . THR A 1 92 ? -2.766 0.762 12.900 1.00 94.69 92 THR A C 1
ATOM 714 O O . THR A 1 92 ? -3.553 0.855 13.840 1.00 94.69 92 THR A O 1
ATOM 717 N N . THR A 1 93 ? -3.172 0.922 11.638 1.00 92.38 93 THR A N 1
ATOM 718 C CA . THR A 1 93 ? -4.560 1.244 11.306 1.00 92.38 93 THR A CA 1
ATOM 719 C C . THR A 1 93 ? -5.510 0.124 11.732 1.00 92.38 93 THR A C 1
ATOM 721 O O . THR A 1 93 ? -6.552 0.394 12.330 1.00 92.38 93 THR A O 1
ATOM 724 N N . ARG A 1 94 ? -5.156 -1.139 11.470 1.00 94.19 94 ARG A N 1
ATOM 725 C CA . ARG A 1 94 ? -5.940 -2.304 11.901 1.00 94.19 94 ARG A CA 1
ATOM 726 C C . ARG A 1 94 ? -6.073 -2.370 13.423 1.00 94.19 94 ARG A C 1
ATOM 728 O O . ARG A 1 94 ? -7.161 -2.680 13.911 1.00 94.19 94 ARG A O 1
ATOM 735 N N . ASP A 1 95 ? -5.014 -2.050 14.156 1.00 96.81 95 ASP A N 1
ATOM 736 C CA . ASP A 1 95 ? -5.030 -2.044 15.620 1.00 96.81 95 ASP A CA 1
ATOM 737 C C . ASP A 1 95 ? -5.988 -0.963 16.144 1.00 96.81 95 ASP A C 1
ATOM 739 O O . ASP A 1 95 ? -6.866 -1.257 16.954 1.00 96.81 95 ASP A O 1
ATOM 743 N N . VAL A 1 96 ? -5.938 0.250 15.578 1.00 95.25 96 VAL A N 1
ATOM 744 C CA . VAL A 1 96 ? -6.880 1.341 15.902 1.00 95.25 96 VAL A CA 1
ATOM 745 C C . VAL A 1 96 ? -8.333 0.941 15.625 1.00 95.25 96 VAL A C 1
ATOM 747 O O . VAL A 1 96 ? -9.209 1.157 16.465 1.00 95.25 96 VAL A O 1
ATOM 750 N N . PHE A 1 97 ? -8.612 0.331 14.469 1.00 93.75 97 PHE A N 1
ATOM 751 C CA . PHE A 1 97 ? -9.956 -0.164 14.151 1.00 93.75 97 PHE A CA 1
ATOM 752 C C . PHE A 1 97 ? -10.420 -1.258 15.119 1.00 93.75 97 PHE A C 1
ATOM 754 O O . PHE A 1 97 ? -11.599 -1.297 15.481 1.00 93.75 97 PHE A O 1
ATOM 761 N N . SER A 1 98 ? -9.506 -2.122 15.558 1.00 96.69 98 SER A N 1
ATOM 762 C CA . SER A 1 98 ? -9.798 -3.178 16.530 1.00 96.69 98 SER A CA 1
ATOM 763 C C . SER A 1 98 ? -10.163 -2.579 17.888 1.00 96.69 98 SER A C 1
ATOM 765 O O . SER A 1 98 ? -11.226 -2.894 18.421 1.00 96.69 98 SER A O 1
ATOM 767 N N . SER A 1 99 ? -9.382 -1.616 18.383 1.00 97.75 99 SER A N 1
ATOM 768 C CA . SER A 1 99 ? -9.696 -0.890 19.620 1.00 97.75 99 SER A CA 1
ATOM 769 C C . SER A 1 99 ? -11.020 -0.125 19.536 1.00 97.75 99 SER A C 1
ATOM 771 O O . SER A 1 99 ? -11.810 -0.132 20.481 1.00 97.75 99 SER A O 1
ATOM 773 N N . MET A 1 100 ? -11.318 0.507 18.394 1.00 96.56 100 MET A N 1
ATOM 774 C CA . MET A 1 100 ? -12.603 1.182 18.186 1.00 96.56 100 MET A CA 1
ATOM 775 C C . MET A 1 100 ? -13.773 0.193 18.269 1.00 96.56 100 MET A C 1
ATOM 777 O O . MET A 1 100 ? -14.785 0.479 18.910 1.00 96.56 100 MET A O 1
ATOM 781 N N . ARG A 1 101 ? -13.635 -0.985 17.651 1.00 97.19 101 ARG A N 1
ATOM 782 C CA . ARG A 1 101 ? -14.647 -2.045 17.705 1.00 97.19 101 ARG A CA 1
ATOM 783 C C . ARG A 1 101 ? -14.879 -2.532 19.135 1.00 97.19 101 ARG A C 1
ATOM 785 O O . ARG A 1 101 ? -16.031 -2.696 19.527 1.00 97.19 101 ARG A O 1
ATOM 792 N N . GLU A 1 102 ? -13.819 -2.740 19.909 1.00 98.06 102 GLU A N 1
ATOM 793 C CA . GLU A 1 102 ? -13.920 -3.138 21.318 1.00 98.06 102 GLU A CA 1
ATOM 794 C C . GLU A 1 102 ? -14.655 -2.083 22.153 1.00 98.06 102 GLU A C 1
ATOM 796 O O . GLU A 1 102 ? -15.562 -2.419 22.916 1.00 98.06 102 GLU A O 1
ATOM 801 N N . CYS A 1 103 ? -14.336 -0.801 21.957 1.00 97.75 103 CYS A N 1
ATOM 802 C CA . CYS A 1 103 ? -15.022 0.308 22.621 1.00 97.75 103 CYS A CA 1
ATOM 803 C C . CYS A 1 103 ? -16.529 0.320 22.306 1.00 97.75 103 CYS A C 1
ATOM 805 O O . CYS A 1 103 ? -17.361 0.417 23.213 1.00 97.75 103 CYS A O 1
ATOM 807 N N . LEU A 1 104 ? -16.900 0.141 21.033 1.00 97.75 104 LEU A N 1
ATOM 808 C CA . LEU A 1 104 ? -18.305 0.058 20.621 1.00 97.75 104 LEU A CA 1
ATOM 809 C C . LEU A 1 104 ? -19.029 -1.131 21.269 1.00 97.75 104 LEU A C 1
ATOM 811 O O . LEU A 1 104 ? -20.148 -0.975 21.757 1.00 97.75 104 LEU A O 1
ATOM 815 N N . GLN A 1 105 ? -18.384 -2.297 21.341 1.00 97.62 105 GLN A N 1
ATOM 816 C CA . GLN A 1 105 ? -18.945 -3.481 22.000 1.00 97.62 105 GLN A CA 1
ATOM 817 C C . GLN A 1 105 ? -19.133 -3.270 23.510 1.00 97.62 105 GLN A C 1
ATOM 819 O O . GLN A 1 105 ? -20.160 -3.656 24.076 1.00 97.62 105 GLN A O 1
ATOM 824 N N . GLN A 1 106 ? -18.172 -2.627 24.178 1.00 97.62 106 GLN A N 1
ATOM 825 C CA . GLN A 1 106 ? -18.283 -2.279 25.597 1.00 97.62 106 GLN A CA 1
ATOM 826 C C . GLN A 1 106 ? -19.444 -1.311 25.846 1.00 97.62 106 GLN A C 1
ATOM 828 O O . GLN A 1 106 ? -20.232 -1.521 26.777 1.00 97.62 106 GLN A O 1
ATOM 833 N N . LEU A 1 107 ? -19.593 -0.294 24.995 1.00 97.00 107 LEU A N 1
ATOM 834 C CA . LEU A 1 107 ? -20.696 0.660 25.061 1.00 97.00 107 LEU A CA 1
ATOM 835 C C . LEU A 1 107 ? -22.051 -0.037 24.887 1.00 97.00 107 LEU A C 1
ATOM 837 O O . LEU A 1 107 ? -22.944 0.141 25.718 1.00 97.00 107 LEU A O 1
ATOM 841 N N . GLU A 1 108 ? -22.191 -0.879 23.863 1.00 96.88 108 GLU A N 1
ATOM 842 C CA . GLU A 1 108 ? -23.412 -1.649 23.607 1.00 96.88 108 GLU A CA 1
ATOM 843 C C . GLU A 1 108 ? -23.766 -2.552 24.798 1.00 96.88 108 GLU A C 1
ATOM 845 O O . GLU A 1 108 ? -24.904 -2.557 25.278 1.00 96.88 108 GLU A O 1
ATOM 850 N N . SER A 1 109 ? -22.776 -3.264 25.345 1.00 97.19 109 SER A N 1
ATOM 851 C CA . SER A 1 109 ? -22.976 -4.127 26.511 1.00 97.19 109 SER A CA 1
ATOM 852 C C . SER A 1 109 ? -23.435 -3.341 27.746 1.00 97.19 109 SER A C 1
ATOM 854 O O . SER A 1 109 ? -24.304 -3.807 28.488 1.00 97.19 109 SER A O 1
ATOM 856 N N . SER A 1 110 ? -22.907 -2.128 27.940 1.00 96.88 110 SER A N 1
ATOM 857 C CA . SER A 1 110 ? -23.263 -1.240 29.049 1.00 96.88 110 SER A CA 1
ATOM 858 C C . SER A 1 110 ? -24.692 -0.719 28.916 1.00 96.88 110 SER A C 1
ATOM 860 O O . SER A 1 110 ? -25.429 -0.695 29.899 1.00 96.88 110 SER A O 1
ATOM 862 N N . LEU A 1 111 ? -25.111 -0.352 27.701 1.00 96.56 111 LEU A N 1
ATOM 863 C CA . LEU A 1 111 ? -26.488 0.055 27.416 1.00 96.56 111 LEU A CA 1
ATOM 864 C C . LEU A 1 111 ? -27.473 -1.098 27.630 1.00 96.56 111 LEU A C 1
ATOM 866 O O . LEU A 1 111 ? -28.542 -0.886 28.200 1.00 96.56 111 LEU A O 1
ATOM 870 N N . ARG A 1 112 ? -27.104 -2.325 27.239 1.00 95.25 112 ARG A N 1
ATOM 871 C CA . ARG A 1 112 ? -27.946 -3.511 27.449 1.00 95.25 112 ARG A CA 1
ATOM 872 C C . ARG A 1 112 ? -28.134 -3.846 28.927 1.00 95.25 112 ARG A C 1
ATOM 874 O O . ARG A 1 112 ? -29.228 -4.232 29.303 1.00 95.25 112 ARG A O 1
ATOM 881 N N . ARG A 1 113 ? -27.095 -3.692 29.756 1.00 95.38 113 ARG A N 1
ATOM 882 C CA . ARG A 1 113 ? -27.163 -3.940 31.211 1.00 95.38 113 ARG A CA 1
ATOM 883 C C . ARG A 1 113 ? -27.996 -2.908 31.982 1.00 95.38 113 ARG A C 1
ATOM 885 O O . ARG A 1 113 ? -28.312 -3.155 33.138 1.00 95.38 113 ARG A O 1
ATOM 892 N N . ARG A 1 114 ? -28.280 -1.740 31.392 1.00 86.25 114 ARG A N 1
ATOM 893 C CA . ARG A 1 114 ? -29.088 -0.673 32.013 1.00 86.25 114 ARG A CA 1
ATOM 894 C C . ARG A 1 114 ? -30.594 -0.797 31.744 1.00 86.25 114 ARG A C 1
ATOM 896 O O . ARG A 1 114 ? -31.348 -0.038 32.346 1.00 86.25 114 ARG A O 1
ATOM 903 N N . LYS A 1 115 ? -31.013 -1.684 30.836 1.00 58.41 115 LYS A N 1
ATOM 904 C CA . LYS A 1 115 ? -32.414 -2.112 30.687 1.00 58.41 115 LYS A CA 1
ATOM 905 C C . LYS A 1 115 ? -32.705 -3.246 31.657 1.00 58.41 115 LYS A C 1
ATOM 907 O O . LYS A 1 115 ? -33.850 -3.275 32.148 1.00 58.41 115 LYS A O 1
#

pLDDT: mean 87.32, s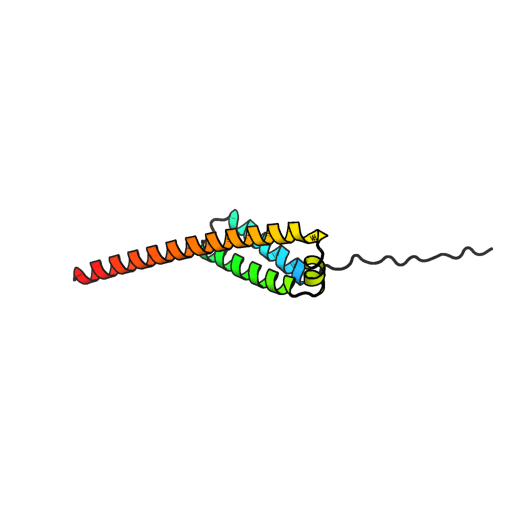td 11.0, range [43.28, 98.06]

Radius of gyration: 24.66 Å; chains: 1; bounding box: 59×27×92 Å

Sequence (115 aa):
MATTCHVRSISLPSRSHPLNVSVEDQLERLRSSQTTSTSAYHKLSGLKVLYECVDDFLQLPLSQQTLSNEQHREGAEEVLNGSFLMLDVCSTTRDVFSSMRECLQQLESSLRRRK

InterPro domains:
  IPR004320 Protein BPS1, chloroplastic [PF03087] (43-115)

Secondary structure (DSSP, 8-state):
----------PPPPPPPHHHHHHHHHHHHHHHHHTTT--HHHHHHHHHHHHHHHHHHHTSHHHHHHHHSGGGHHHHHHHHHHHHHHHHHHHHHHHHHHHHHHHHHHHHHHHHHT-